Protein AF-A0AA37RLD5-F1 (afdb_monomer_lite)

Sequence (108 aa):
MTGPVLEVDTDALNADGRRLESVGASLVSSNCAAPGSDSTSFGAVRALNTHEVALIEVLDYSGRVREYGGVVVRSAAVAFALADQAGAASIHRVDDTNSPPLAPSSGR

Structure (mmCIF, N/CA/C/O backbone):
data_AF-A0AA37RLD5-F1
#
_entry.id   AF-A0AA37RLD5-F1
#
loop_
_atom_site.group_PDB
_atom_site.id
_atom_site.type_symbol
_atom_site.label_atom_id
_atom_site.label_alt_id
_atom_site.label_comp_id
_atom_site.label_asym_id
_atom_site.label_entity_id
_atom_site.label_seq_id
_atom_site.pdbx_PDB_ins_code
_atom_site.Cartn_x
_atom_site.Cartn_y
_atom_site.Cartn_z
_atom_site.occupancy
_atom_site.B_iso_or_equiv
_atom_site.auth_seq_id
_atom_site.auth_comp_id
_atom_site.auth_asym_id
_atom_site.auth_atom_id
_atom_site.pdbx_PDB_model_num
ATOM 1 N N . MET A 1 1 ? -30.182 18.376 13.725 1.00 42.88 1 MET A N 1
ATOM 2 C CA . MET A 1 1 ? -29.561 17.632 12.611 1.00 42.88 1 MET A CA 1
ATOM 3 C C . MET A 1 1 ? -28.774 16.490 13.219 1.00 42.88 1 MET A C 1
ATOM 5 O O . MET A 1 1 ? -27.749 16.741 13.834 1.00 42.88 1 MET A O 1
ATOM 9 N N . THR A 1 2 ? -29.292 15.269 13.152 1.00 56.03 2 THR A N 1
ATOM 10 C CA . THR A 1 2 ? -28.514 14.068 13.469 1.00 56.03 2 THR A CA 1
ATOM 11 C C . THR A 1 2 ? -27.546 13.855 12.310 1.00 56.03 2 THR A C 1
ATOM 13 O O . THR A 1 2 ? -27.987 13.688 11.174 1.00 56.03 2 THR A O 1
ATOM 16 N N . GLY A 1 3 ? -26.244 13.990 12.568 1.00 65.19 3 GLY A N 1
ATOM 17 C CA . GLY A 1 3 ? -25.212 13.695 11.574 1.00 65.19 3 GLY A CA 1
ATOM 18 C C . GLY A 1 3 ? -25.254 12.225 11.135 1.00 65.19 3 GLY A C 1
ATOM 19 O O . GLY A 1 3 ? -25.996 11.435 11.726 1.00 65.19 3 GLY A O 1
ATOM 20 N N . PRO A 1 4 ? -24.485 11.846 10.101 1.00 67.12 4 PRO A N 1
ATOM 21 C CA . PRO A 1 4 ? -24.374 10.447 9.707 1.00 67.12 4 PRO A CA 1
ATOM 22 C C . PRO A 1 4 ? -23.905 9.602 10.898 1.00 67.12 4 PRO A C 1
ATOM 24 O O . PRO A 1 4 ? -22.954 9.971 11.591 1.00 67.12 4 PRO A O 1
ATOM 27 N N . VAL A 1 5 ? -24.600 8.489 11.144 1.00 78.00 5 VAL A N 1
ATOM 28 C CA . VAL A 1 5 ? -24.189 7.491 12.136 1.00 78.00 5 VAL A CA 1
ATOM 29 C C . VAL A 1 5 ? -22.963 6.777 11.582 1.00 78.00 5 VAL A C 1
ATOM 31 O O . VAL A 1 5 ? -22.975 6.307 10.446 1.00 78.00 5 VAL A O 1
ATOM 34 N N . LEU A 1 6 ? -21.892 6.756 12.370 1.00 80.06 6 LEU A N 1
ATOM 35 C CA . LEU A 1 6 ? -20.639 6.120 12.002 1.00 80.06 6 LEU A CA 1
ATOM 36 C C . LEU A 1 6 ? -20.635 4.684 12.536 1.00 80.06 6 LEU A C 1
ATOM 38 O O . LEU A 1 6 ? -20.557 4.480 13.744 1.00 80.06 6 LEU A O 1
ATOM 42 N N . GLU A 1 7 ? -20.712 3.711 11.633 1.00 85.31 7 GLU A N 1
ATOM 43 C CA . GLU A 1 7 ? -20.536 2.288 11.935 1.00 85.31 7 GLU A CA 1
ATOM 44 C C . GLU A 1 7 ? -19.125 1.862 11.525 1.00 85.31 7 GLU A C 1
ATOM 46 O O . GLU A 1 7 ? -18.682 2.155 10.411 1.00 85.31 7 GLU A O 1
ATOM 51 N N . VAL A 1 8 ? -18.399 1.208 12.435 1.00 88.31 8 VAL A N 1
ATOM 52 C CA . VAL A 1 8 ? -16.990 0.854 12.230 1.00 88.31 8 VAL A CA 1
ATOM 53 C C . VAL A 1 8 ? -16.740 -0.594 12.622 1.00 88.31 8 VAL A C 1
ATOM 55 O O . VAL A 1 8 ? -16.918 -0.965 13.778 1.00 88.31 8 VAL A O 1
ATOM 58 N N . ASP A 1 9 ? -16.247 -1.382 11.669 1.00 93.31 9 ASP A N 1
ATOM 59 C CA . ASP A 1 9 ? -15.664 -2.700 11.919 1.00 93.31 9 ASP A CA 1
ATOM 60 C C . ASP A 1 9 ? -14.142 -2.549 12.088 1.00 93.31 9 ASP A C 1
ATOM 62 O O . ASP A 1 9 ? -13.391 -2.327 11.131 1.00 93.31 9 ASP A O 1
ATOM 66 N N . THR A 1 10 ? -13.685 -2.603 13.339 1.00 93.81 10 THR A N 1
ATOM 67 C CA . THR A 1 10 ? -12.274 -2.411 13.700 1.00 93.81 10 THR A CA 1
ATOM 68 C C . THR A 1 10 ? -11.397 -3.595 13.294 1.00 93.81 10 THR A C 1
ATOM 70 O O . THR A 1 10 ? -10.211 -3.401 13.005 1.00 93.81 10 THR A O 1
ATOM 73 N N . ASP A 1 11 ? -11.960 -4.800 13.203 1.00 93.38 11 ASP A N 1
ATOM 74 C CA . ASP A 1 11 ? -11.248 -5.996 12.757 1.00 93.38 11 ASP A CA 1
ATOM 75 C C . ASP A 1 11 ? -11.024 -5.954 11.245 1.00 93.38 11 ASP A C 1
ATOM 77 O O . ASP A 1 11 ? -9.905 -6.200 10.779 1.00 93.38 11 ASP A O 1
ATOM 81 N N . ALA A 1 12 ? -12.046 -5.554 10.482 1.00 93.62 12 ALA A N 1
ATOM 82 C CA . ALA A 1 12 ? -11.926 -5.329 9.046 1.00 93.62 12 ALA A CA 1
ATOM 83 C C . ALA A 1 12 ? -10.905 -4.226 8.730 1.00 93.62 12 ALA A C 1
ATOM 85 O O . ALA A 1 12 ? -10.021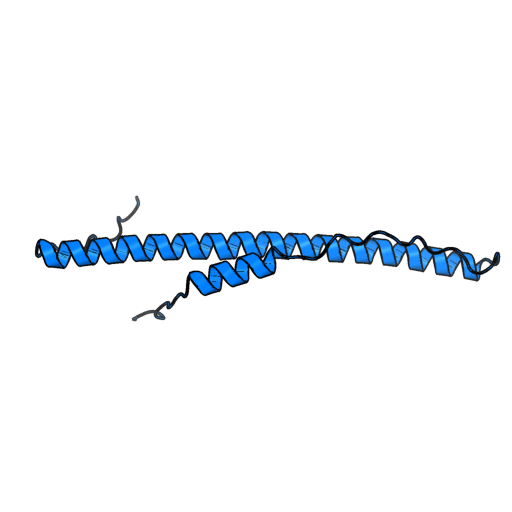 -4.437 7.897 1.00 93.62 12 ALA A O 1
ATOM 86 N N . LEU A 1 13 ? -10.941 -3.095 9.448 1.00 93.75 13 LEU A N 1
ATOM 87 C CA . LEU A 1 13 ? -9.941 -2.030 9.295 1.00 93.75 13 LEU A CA 1
ATOM 88 C C . LEU A 1 13 ? -8.522 -2.534 9.585 1.00 93.75 13 LEU A C 1
ATOM 90 O O . LEU A 1 13 ? -7.596 -2.274 8.817 1.00 93.75 13 LEU A O 1
ATOM 94 N N . ASN A 1 14 ? -8.326 -3.290 10.667 1.00 93.94 14 ASN A N 1
ATOM 95 C CA . ASN A 1 14 ? -7.018 -3.864 10.978 1.00 93.94 14 ASN A CA 1
ATOM 96 C C . ASN A 1 14 ? -6.535 -4.838 9.894 1.00 93.94 14 ASN A C 1
ATOM 98 O O . ASN A 1 14 ? -5.348 -4.832 9.550 1.00 93.94 14 ASN A O 1
ATOM 102 N N . ALA A 1 15 ? -7.429 -5.670 9.357 1.00 94.38 15 ALA A N 1
ATOM 103 C CA . ALA A 1 15 ? -7.110 -6.597 8.279 1.00 94.38 15 ALA A CA 1
ATOM 104 C C . ALA A 1 15 ? -6.716 -5.856 6.993 1.00 94.38 15 ALA A C 1
ATOM 106 O O . ALA A 1 15 ? -5.703 -6.196 6.379 1.00 94.38 15 ALA A O 1
ATOM 107 N N . ASP A 1 16 ? -7.460 -4.817 6.619 1.00 94.12 16 ASP A N 1
ATOM 108 C CA . ASP A 1 16 ? -7.163 -4.005 5.441 1.00 94.12 16 ASP A CA 1
ATOM 109 C C . ASP A 1 16 ? -5.858 -3.225 5.599 1.00 94.12 16 ASP A C 1
ATOM 111 O O . ASP A 1 16 ? -5.042 -3.194 4.678 1.00 94.12 16 ASP A O 1
ATOM 115 N N . GLY A 1 17 ? -5.582 -2.694 6.790 1.00 93.56 17 GLY A N 1
ATOM 116 C CA . GLY A 1 17 ? -4.303 -2.056 7.075 1.00 93.56 17 GLY A CA 1
ATOM 117 C C . GLY A 1 17 ? -3.113 -3.015 6.938 1.00 93.56 17 GLY A C 1
ATOM 118 O O . GLY A 1 17 ? -2.120 -2.669 6.304 1.00 93.56 17 GLY A O 1
ATOM 119 N N . ARG A 1 18 ? -3.232 -4.262 7.419 1.00 93.25 18 ARG A N 1
ATOM 120 C CA . ARG A 1 18 ? -2.193 -5.294 7.217 1.00 93.25 18 ARG A CA 1
ATOM 121 C C . ARG A 1 18 ? -2.007 -5.668 5.746 1.00 93.25 18 ARG A C 1
ATOM 123 O O . ARG A 1 18 ? -0.883 -5.924 5.325 1.00 93.25 18 ARG A O 1
ATOM 130 N N . ARG A 1 19 ? -3.087 -5.704 4.959 1.00 92.56 19 ARG A N 1
ATOM 131 C CA . ARG A 1 19 ? -3.014 -5.957 3.507 1.00 92.56 19 ARG A CA 1
ATOM 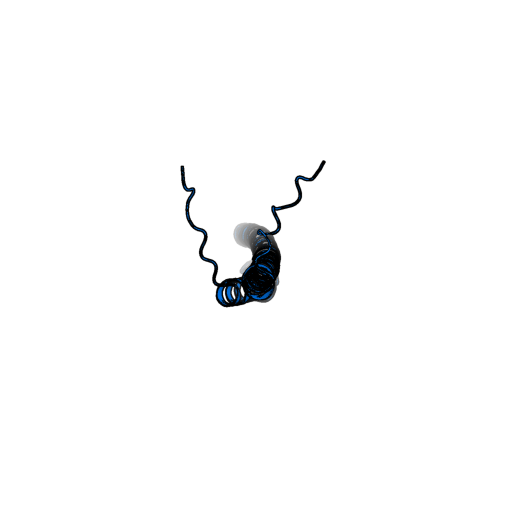132 C C . ARG A 1 19 ? -2.287 -4.836 2.768 1.00 92.56 19 ARG A C 1
ATOM 134 O O . ARG A 1 19 ? -1.571 -5.106 1.809 1.00 92.56 19 ARG A O 1
ATOM 141 N N . LEU A 1 20 ? -2.470 -3.590 3.204 1.00 91.38 20 LEU A N 1
ATOM 142 C CA . LEU A 1 20 ? -1.755 -2.438 2.654 1.00 91.38 20 LEU A CA 1
ATOM 143 C C . LEU A 1 20 ? -0.262 -2.463 3.010 1.00 91.38 20 LEU A C 1
ATOM 145 O O . LEU A 1 20 ? 0.556 -2.114 2.165 1.00 91.38 20 LEU A O 1
ATOM 149 N N . GLU A 1 21 ? 0.087 -2.912 4.218 1.00 87.31 21 GLU A N 1
ATOM 150 C CA . GLU A 1 21 ? 1.478 -3.100 4.660 1.00 87.31 21 GLU A CA 1
ATOM 151 C C . GLU A 1 21 ? 2.175 -4.267 3.946 1.00 87.31 21 GLU A C 1
ATOM 153 O O . GLU A 1 21 ? 3.382 -4.216 3.716 1.00 87.31 21 GLU A O 1
ATOM 158 N N . SER A 1 22 ? 1.438 -5.316 3.565 1.00 81.06 22 SER A N 1
ATOM 159 C CA . SER A 1 22 ? 1.989 -6.462 2.838 1.00 81.06 22 SER A CA 1
ATOM 160 C C . SER A 1 22 ? 2.239 -6.124 1.363 1.00 81.06 22 SER A C 1
ATOM 162 O O . SER A 1 22 ? 1.542 -6.606 0.468 1.00 81.06 22 SER A O 1
ATOM 164 N N . VAL A 1 23 ? 3.224 -5.272 1.091 1.00 74.19 23 VAL A N 1
ATOM 165 C CA . VAL A 1 23 ? 3.698 -5.000 -0.271 1.00 74.19 23 VAL A CA 1
ATOM 166 C C . VAL A 1 23 ? 4.825 -5.974 -0.625 1.00 74.19 23 VAL A C 1
ATOM 168 O O . VAL A 1 23 ? 5.613 -6.381 0.228 1.00 74.19 23 VAL A O 1
ATOM 171 N N . GLY A 1 24 ? 4.867 -6.389 -1.894 1.00 69.88 24 GLY A N 1
ATOM 172 C CA . GLY A 1 24 ? 5.926 -7.243 -2.434 1.00 69.88 24 GLY A CA 1
ATOM 173 C C . GLY A 1 24 ? 7.314 -6.597 -2.364 1.00 69.88 24 GLY A C 1
ATOM 174 O O . GLY A 1 24 ? 7.447 -5.400 -2.120 1.00 69.88 24 GLY A O 1
ATOM 175 N N . ALA A 1 25 ? 8.351 -7.407 -2.580 1.00 77.19 25 ALA A N 1
ATOM 176 C CA . ALA A 1 25 ? 9.739 -6.959 -2.513 1.00 77.19 25 ALA A CA 1
ATOM 177 C C . ALA A 1 25 ? 10.045 -5.834 -3.517 1.00 77.19 25 ALA A C 1
ATOM 179 O O . ALA A 1 25 ? 9.490 -5.811 -4.620 1.00 77.19 25 ALA A O 1
ATOM 180 N N . SER A 1 26 ? 10.974 -4.947 -3.145 1.00 78.19 26 SER A N 1
ATOM 181 C CA . SER A 1 26 ? 11.525 -3.946 -4.058 1.00 78.19 26 SER A CA 1
ATOM 182 C C . SER A 1 26 ? 12.081 -4.603 -5.315 1.00 78.19 26 SER A C 1
ATOM 184 O O . SER A 1 26 ? 12.717 -5.662 -5.271 1.00 78.19 26 SER A O 1
ATOM 186 N N . LEU A 1 27 ? 11.828 -3.955 -6.446 1.00 85.94 27 LEU A N 1
ATOM 187 C CA . LEU A 1 27 ? 12.334 -4.394 -7.735 1.00 85.94 27 LEU A CA 1
ATOM 188 C C . LEU A 1 27 ? 13.822 -4.060 -7.847 1.00 85.94 27 LEU A C 1
ATOM 190 O O . LEU A 1 27 ? 14.284 -3.025 -7.375 1.00 85.94 27 LEU A O 1
ATOM 194 N N . VAL A 1 28 ? 14.569 -4.944 -8.501 1.00 86.94 28 VAL A N 1
ATOM 195 C CA . VAL A 1 28 ? 15.995 -4.755 -8.778 1.00 86.94 28 VAL A CA 1
ATOM 196 C C . VAL A 1 28 ? 16.152 -4.461 -10.265 1.00 86.94 28 VAL A C 1
ATOM 198 O O . VAL A 1 28 ? 15.494 -5.099 -11.086 1.00 86.94 28 VAL A O 1
ATOM 201 N N . SER A 1 29 ? 17.018 -3.507 -10.614 1.00 87.94 29 SER A N 1
ATOM 202 C CA . SER A 1 29 ? 17.312 -3.204 -12.019 1.00 87.94 29 SER A CA 1
ATOM 203 C C . SER A 1 29 ? 17.925 -4.418 -12.718 1.00 87.94 29 SER A C 1
ATOM 205 O O . SER A 1 29 ? 18.833 -5.066 -12.192 1.00 87.94 29 SER A O 1
ATOM 207 N N . SER A 1 30 ? 17.425 -4.710 -13.917 1.00 86.31 30 SER A N 1
ATOM 208 C CA . SER A 1 30 ? 17.920 -5.781 -14.780 1.00 86.31 30 SER A CA 1
ATOM 209 C C . SER A 1 30 ? 19.182 -5.387 -15.550 1.00 86.31 30 SER A C 1
ATOM 211 O O . SER A 1 30 ? 19.960 -6.267 -15.913 1.00 86.31 30 SER A O 1
ATOM 213 N N . ASN A 1 31 ? 19.402 -4.082 -15.767 1.00 84.69 31 ASN A N 1
ATOM 214 C CA . ASN A 1 31 ? 20.524 -3.514 -16.518 1.00 84.69 31 ASN A CA 1
ATOM 215 C C . ASN A 1 31 ? 20.721 -4.199 -17.883 1.00 84.69 31 ASN A C 1
ATOM 217 O O . ASN A 1 31 ? 21.670 -4.956 -18.105 1.00 84.69 31 ASN A O 1
ATOM 221 N N . CYS A 1 32 ? 19.795 -3.934 -18.807 1.00 89.19 32 CYS A N 1
ATOM 222 C CA . CYS A 1 32 ? 19.791 -4.541 -20.132 1.00 89.19 32 CYS A CA 1
ATOM 223 C C . CYS A 1 32 ? 21.107 -4.277 -20.884 1.00 89.19 32 CYS A C 1
ATOM 225 O O . CYS A 1 32 ? 21.648 -3.169 -20.850 1.00 89.19 32 CYS A O 1
ATOM 227 N N . ALA A 1 33 ? 21.594 -5.290 -21.605 1.00 90.69 33 ALA A N 1
ATOM 228 C CA . ALA A 1 33 ? 22.753 -5.185 -22.488 1.00 90.69 33 ALA A CA 1
ATOM 229 C C . ALA A 1 33 ? 22.323 -4.868 -23.929 1.00 90.69 33 ALA A C 1
ATOM 231 O O . ALA A 1 33 ? 21.264 -5.304 -24.383 1.00 90.69 33 ALA A O 1
ATOM 232 N N . ALA A 1 34 ? 23.154 -4.121 -24.662 1.00 90.44 34 ALA A N 1
ATOM 233 C CA . ALA A 1 34 ? 22.896 -3.812 -26.067 1.00 90.44 34 ALA A CA 1
ATOM 234 C C . ALA A 1 34 ? 22.943 -5.090 -26.927 1.00 90.44 34 ALA A C 1
ATOM 236 O O . ALA A 1 34 ? 23.906 -5.850 -26.818 1.00 90.44 34 ALA A O 1
ATOM 237 N N . PRO A 1 35 ? 21.947 -5.327 -27.803 1.00 89.56 35 PRO A N 1
ATOM 238 C CA . PRO A 1 35 ? 21.936 -6.499 -28.682 1.00 89.56 35 PRO A CA 1
ATOM 239 C C . PRO A 1 35 ? 22.970 -6.404 -29.817 1.00 89.56 35 PRO A C 1
ATOM 241 O O . PRO A 1 35 ? 23.258 -7.401 -30.474 1.00 89.56 35 PRO A O 1
ATOM 244 N N . GLY A 1 36 ? 23.529 -5.214 -30.050 1.00 92.12 36 GLY A N 1
ATOM 245 C CA . GLY A 1 36 ? 24.529 -4.935 -31.073 1.00 92.12 36 GLY A CA 1
ATOM 246 C C . GLY A 1 36 ? 25.407 -3.742 -30.700 1.00 92.12 36 GLY A C 1
ATOM 247 O O . GLY A 1 36 ? 25.149 -3.040 -29.721 1.00 92.12 36 GLY A O 1
ATOM 248 N N . SER A 1 37 ? 26.462 -3.521 -31.485 1.00 94.69 37 SER A N 1
ATOM 249 C CA . SER A 1 37 ? 27.444 -2.448 -31.278 1.00 94.69 37 SER A CA 1
ATOM 250 C C . SER A 1 37 ? 27.158 -1.179 -32.090 1.00 94.69 37 SER A C 1
ATOM 252 O O . SER A 1 37 ? 28.015 -0.302 -32.184 1.00 94.69 37 SER A O 1
ATOM 254 N N . ASP A 1 38 ? 26.002 -1.088 -32.745 1.00 96.44 38 ASP A N 1
ATOM 255 C CA . ASP A 1 38 ? 25.592 0.103 -33.480 1.00 96.44 38 ASP A CA 1
ATOM 256 C C . ASP A 1 38 ? 25.008 1.167 -32.536 1.00 96.44 38 ASP A C 1
ATOM 258 O O . ASP A 1 38 ? 24.527 0.884 -31.434 1.00 96.44 38 ASP A O 1
ATOM 262 N N . SER A 1 39 ? 25.043 2.425 -32.974 1.00 94.69 39 SER A N 1
ATOM 263 C CA . SER A 1 39 ? 24.574 3.558 -32.172 1.00 94.69 39 SER A CA 1
ATOM 264 C C . SER A 1 39 ? 23.089 3.469 -31.811 1.00 94.69 39 SER A C 1
ATOM 266 O O . SER A 1 39 ? 22.702 3.957 -30.748 1.00 94.69 39 SER A O 1
ATOM 268 N N . THR A 1 40 ? 22.265 2.825 -32.643 1.00 95.56 40 THR A N 1
ATOM 269 C CA . THR A 1 40 ? 20.832 2.640 -32.373 1.00 95.56 40 THR A CA 1
ATOM 270 C C . THR A 1 40 ? 20.631 1.667 -31.220 1.00 95.56 40 THR A C 1
ATOM 272 O O . THR A 1 40 ? 19.909 1.992 -30.278 1.00 95.56 40 THR A O 1
ATOM 275 N N . SER A 1 41 ? 21.320 0.521 -31.238 1.00 94.19 41 SER A N 1
ATOM 276 C CA . SER A 1 41 ? 21.287 -0.460 -30.144 1.00 94.19 41 SER A CA 1
ATOM 277 C C . SER A 1 41 ? 21.720 0.145 -28.806 1.00 94.19 41 SER A C 1
ATOM 279 O O . SER A 1 41 ? 21.044 -0.047 -27.792 1.00 94.19 41 SER A O 1
ATOM 281 N N . PHE A 1 42 ? 22.797 0.937 -28.792 1.00 94.62 42 PHE A N 1
ATOM 282 C CA . PHE A 1 42 ? 23.232 1.634 -27.576 1.00 94.62 42 PHE A CA 1
ATOM 283 C C . PHE A 1 42 ? 22.232 2.698 -27.109 1.00 94.62 42 PHE A C 1
ATOM 285 O O . PHE A 1 42 ? 21.975 2.816 -25.908 1.00 94.62 42 PHE A O 1
ATOM 292 N N . GLY A 1 43 ? 21.654 3.466 -28.037 1.00 92.75 43 GLY A N 1
ATOM 293 C CA . GLY A 1 43 ? 20.633 4.467 -27.727 1.00 92.75 43 GLY A CA 1
ATOM 294 C C . GLY A 1 43 ? 19.372 3.847 -27.122 1.00 92.75 43 GLY A C 1
ATOM 295 O O . GLY A 1 43 ? 18.880 4.330 -26.102 1.00 92.75 43 GLY A O 1
ATOM 296 N N . ALA A 1 44 ? 18.897 2.741 -27.701 1.00 93.31 44 ALA A N 1
ATOM 297 C CA . ALA A 1 44 ? 17.721 2.016 -27.228 1.00 93.31 44 ALA A CA 1
ATOM 298 C C . ALA A 1 44 ? 17.922 1.464 -25.811 1.00 93.31 44 ALA A C 1
ATOM 300 O O . ALA A 1 44 ? 17.075 1.673 -24.945 1.00 93.31 44 ALA A O 1
ATOM 301 N N . VAL A 1 45 ? 19.065 0.827 -25.538 1.00 95.56 45 VAL A N 1
ATOM 302 C CA . VAL A 1 45 ? 19.360 0.300 -24.198 1.00 95.56 45 VAL A CA 1
ATOM 303 C C . VAL A 1 45 ? 19.550 1.402 -23.164 1.00 95.56 45 VAL A C 1
ATOM 305 O O . VAL A 1 45 ? 19.060 1.271 -22.045 1.00 95.56 45 VAL A O 1
ATOM 308 N N . ARG A 1 46 ? 20.178 2.528 -23.526 1.00 93.50 46 ARG A N 1
ATOM 309 C CA . ARG A 1 46 ? 20.257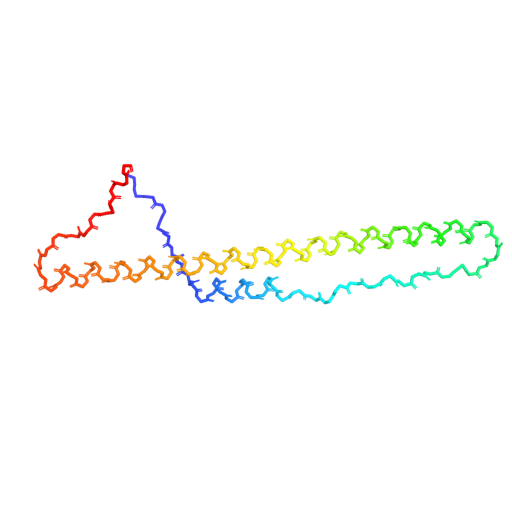 3.686 -22.626 1.00 93.50 46 ARG A CA 1
ATOM 310 C C . ARG A 1 46 ? 18.862 4.165 -22.217 1.00 93.50 46 ARG A C 1
ATOM 312 O O . ARG A 1 46 ? 18.639 4.429 -21.035 1.00 93.50 46 ARG A O 1
ATOM 319 N N . ALA A 1 47 ? 17.947 4.290 -23.179 1.00 94.50 47 ALA A N 1
ATOM 320 C CA . ALA A 1 47 ? 16.574 4.702 -22.908 1.00 94.50 47 ALA A CA 1
ATOM 321 C C . ALA A 1 47 ? 15.848 3.673 -22.028 1.00 94.50 47 ALA A C 1
ATOM 323 O O . ALA A 1 47 ? 15.274 4.052 -21.012 1.00 94.50 47 ALA A O 1
ATOM 324 N N . LEU A 1 48 ? 15.939 2.380 -22.360 1.00 94.88 48 LEU A N 1
ATOM 325 C CA . LEU A 1 48 ? 15.324 1.300 -21.581 1.00 94.88 48 LEU A CA 1
ATOM 326 C C . LEU A 1 48 ? 15.807 1.280 -20.130 1.00 94.88 48 LEU A C 1
ATOM 328 O O . LEU A 1 48 ? 14.978 1.299 -19.227 1.00 94.88 48 LEU A O 1
ATOM 332 N N . ASN A 1 49 ? 17.120 1.325 -19.898 1.00 94.69 49 ASN A N 1
ATOM 333 C CA . ASN A 1 49 ? 17.675 1.310 -18.542 1.00 94.69 49 ASN A CA 1
ATOM 334 C C . ASN A 1 49 ? 17.281 2.573 -17.758 1.00 94.69 49 ASN A C 1
ATOM 336 O O . ASN A 1 49 ? 16.992 2.500 -16.569 1.00 94.69 49 ASN A O 1
ATOM 340 N N . THR A 1 50 ? 17.201 3.733 -18.420 1.00 94.75 50 THR A N 1
ATOM 341 C CA . THR A 1 50 ? 16.749 4.981 -17.776 1.00 94.75 50 THR A CA 1
ATOM 342 C C . THR A 1 50 ? 15.271 4.903 -17.381 1.00 94.75 50 THR A C 1
ATOM 344 O O . THR A 1 50 ? 14.901 5.293 -16.275 1.00 94.75 50 THR A O 1
ATOM 347 N N . HIS A 1 51 ? 14.419 4.379 -18.265 1.00 95.12 51 HIS A N 1
ATOM 348 C CA . HIS A 1 51 ? 12.997 4.197 -17.981 1.00 95.12 51 HIS A CA 1
ATOM 349 C C . HIS A 1 51 ? 12.740 3.114 -16.929 1.00 95.12 51 HIS A C 1
ATOM 351 O O . HIS A 1 51 ? 11.838 3.282 -16.114 1.00 95.12 51 HIS A O 1
ATOM 357 N N . GLU A 1 52 ? 13.535 2.042 -16.909 1.00 95.06 52 GLU A N 1
ATOM 358 C CA . GLU A 1 52 ? 13.477 1.013 -15.868 1.00 95.06 52 GLU A CA 1
ATOM 359 C C . GLU A 1 52 ? 13.749 1.619 -14.488 1.00 95.06 52 GLU A C 1
ATOM 361 O O . GLU A 1 52 ? 12.944 1.432 -13.580 1.00 95.06 52 GLU A O 1
ATOM 366 N N . VAL A 1 53 ? 14.833 2.390 -14.339 1.00 93.81 53 VAL A N 1
ATOM 367 C CA . VAL A 1 53 ? 15.171 3.050 -13.067 1.00 93.81 53 VAL A CA 1
ATOM 368 C C . VAL A 1 53 ? 14.034 3.960 -12.606 1.00 93.81 53 VAL A C 1
ATOM 370 O O . VAL A 1 53 ? 13.582 3.844 -11.469 1.00 93.81 53 VAL A O 1
A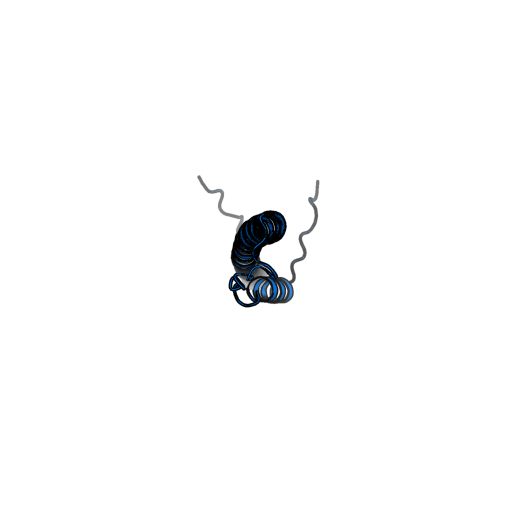TOM 373 N N . ALA A 1 54 ? 13.506 4.800 -13.499 1.00 94.00 54 ALA A N 1
ATOM 374 C CA . ALA A 1 54 ? 12.386 5.680 -13.170 1.00 94.00 54 ALA A CA 1
ATOM 375 C C . ALA A 1 54 ? 11.124 4.896 -12.758 1.00 94.00 54 ALA A C 1
ATOM 377 O O . ALA A 1 54 ? 10.414 5.293 -11.834 1.00 94.00 54 ALA A O 1
ATOM 378 N N . LEU A 1 55 ? 10.837 3.769 -13.418 1.00 93.88 55 LEU A N 1
ATOM 379 C CA . LEU A 1 55 ? 9.710 2.909 -13.060 1.00 93.88 55 LEU A CA 1
ATOM 380 C C . LEU A 1 55 ? 9.901 2.273 -11.677 1.00 93.88 55 LEU A C 1
ATOM 382 O O . LEU A 1 55 ? 8.960 2.265 -10.884 1.00 93.88 55 LEU A O 1
ATOM 386 N N . ILE A 1 56 ? 11.101 1.769 -11.377 1.00 94.06 56 ILE A N 1
ATOM 387 C CA . ILE A 1 56 ? 11.435 1.197 -10.065 1.00 94.06 56 ILE A CA 1
ATOM 388 C C . ILE A 1 56 ? 11.235 2.249 -8.968 1.00 94.06 56 ILE A C 1
ATOM 390 O O . ILE A 1 56 ? 10.546 1.972 -7.990 1.00 94.06 56 ILE A O 1
ATOM 394 N N . GLU A 1 57 ? 11.733 3.474 -9.159 1.00 93.25 57 GLU A N 1
ATOM 395 C CA . GLU A 1 57 ? 11.572 4.567 -8.190 1.00 93.25 57 GLU A CA 1
ATOM 396 C C . GLU A 1 57 ? 10.098 4.891 -7.898 1.00 93.25 57 GLU A C 1
ATOM 398 O O . GLU A 1 57 ? 9.709 5.066 -6.737 1.00 93.25 57 GLU A O 1
ATOM 403 N N . VAL A 1 58 ? 9.257 4.944 -8.936 1.00 94.25 58 VAL A N 1
ATOM 404 C CA . VAL A 1 58 ? 7.813 5.188 -8.785 1.00 94.25 58 VAL A CA 1
ATOM 405 C C . VAL A 1 58 ? 7.137 4.039 -8.040 1.00 94.25 58 VAL A C 1
ATOM 407 O O . VAL A 1 58 ? 6.294 4.278 -7.170 1.00 94.25 58 VAL A O 1
ATOM 410 N N . LEU A 1 59 ? 7.499 2.793 -8.348 1.00 92.75 59 LEU A N 1
ATOM 411 C CA . LEU A 1 59 ? 6.927 1.621 -7.691 1.00 92.75 59 LEU A CA 1
ATOM 412 C C . LEU A 1 59 ? 7.344 1.542 -6.219 1.00 92.75 59 LEU A C 1
ATOM 414 O O . LEU A 1 59 ? 6.466 1.351 -5.374 1.00 92.75 59 LEU A O 1
ATOM 418 N N . ASP A 1 60 ? 8.611 1.802 -5.896 1.00 91.94 60 ASP A N 1
ATOM 419 C CA . ASP A 1 60 ? 9.112 1.882 -4.517 1.00 91.94 60 ASP A CA 1
ATOM 420 C C . ASP A 1 60 ? 8.432 3.009 -3.729 1.00 91.94 60 ASP A C 1
ATOM 422 O O . ASP A 1 60 ? 8.056 2.846 -2.564 1.00 91.94 60 ASP A O 1
ATOM 426 N N . TYR A 1 61 ? 8.224 4.174 -4.350 1.00 92.44 61 TYR A N 1
ATOM 427 C CA . TYR A 1 61 ? 7.439 5.239 -3.730 1.00 92.44 61 TYR A CA 1
ATOM 428 C C . TYR A 1 61 ? 5.992 4.798 -3.471 1.00 92.44 61 TYR A C 1
ATOM 430 O O . TYR A 1 61 ? 5.483 4.979 -2.365 1.00 92.44 61 TYR A O 1
ATOM 438 N N . SER A 1 62 ? 5.345 4.152 -4.446 1.00 90.94 62 SER A N 1
ATOM 439 C CA . SER A 1 62 ? 3.981 3.640 -4.282 1.00 90.94 62 SER A CA 1
ATOM 440 C C . SER A 1 62 ? 3.874 2.577 -3.180 1.00 90.94 62 SER A C 1
ATOM 442 O O . SER A 1 62 ? 2.849 2.507 -2.501 1.00 90.94 62 SER A O 1
ATOM 444 N N . GLY A 1 63 ? 4.924 1.772 -2.983 1.00 92.25 63 GLY A N 1
ATOM 445 C CA . GLY A 1 63 ? 5.024 0.803 -1.895 1.00 92.25 63 GLY A CA 1
ATOM 446 C C . GLY A 1 63 ? 5.038 1.496 -0.535 1.00 92.25 63 GLY A C 1
ATOM 447 O O . GLY A 1 63 ? 4.192 1.199 0.305 1.00 92.25 63 GLY A O 1
ATOM 448 N N . ARG A 1 64 ? 5.898 2.509 -0.365 1.00 91.31 64 ARG A N 1
ATOM 449 C CA . ARG A 1 64 ? 5.965 3.323 0.865 1.00 91.31 64 ARG A CA 1
ATOM 450 C C . ARG A 1 64 ? 4.649 4.029 1.189 1.00 91.31 64 ARG A C 1
ATOM 452 O O . ARG A 1 64 ? 4.256 4.099 2.349 1.00 91.31 64 ARG A O 1
ATOM 459 N N . VAL A 1 65 ? 3.946 4.541 0.176 1.00 93.19 65 VAL A N 1
ATOM 460 C CA . VAL A 1 65 ? 2.628 5.171 0.369 1.00 93.19 65 VAL A CA 1
ATOM 461 C C . VAL A 1 65 ? 1.602 4.162 0.891 1.00 93.19 65 VAL A C 1
ATOM 463 O O . VAL A 1 65 ? 0.820 4.501 1.778 1.00 93.19 65 VAL A O 1
ATOM 466 N N . ARG A 1 66 ? 1.604 2.924 0.380 1.00 92.06 66 ARG A N 1
ATOM 467 C CA . ARG A 1 66 ? 0.703 1.867 0.867 1.00 92.06 66 ARG A CA 1
ATOM 468 C C . ARG A 1 66 ? 1.051 1.423 2.279 1.00 92.06 66 ARG A C 1
ATOM 470 O O . ARG A 1 66 ? 0.145 1.332 3.097 1.00 92.06 66 ARG A O 1
ATOM 477 N N . GLU A 1 67 ? 2.332 1.226 2.574 1.00 92.50 67 GLU A N 1
ATOM 478 C CA . GLU A 1 67 ? 2.804 0.901 3.922 1.00 92.50 67 GLU A CA 1
ATOM 479 C C . GLU A 1 67 ? 2.350 1.964 4.930 1.00 92.50 67 GLU A C 1
ATOM 481 O O . GLU A 1 67 ? 1.696 1.649 5.924 1.00 92.50 67 GLU A O 1
ATOM 486 N N . TYR A 1 68 ? 2.591 3.242 4.621 1.00 93.75 68 TYR A N 1
ATOM 487 C CA . TYR A 1 68 ? 2.127 4.353 5.448 1.00 93.75 68 TYR A CA 1
ATOM 488 C C . TYR A 1 68 ? 0.598 4.377 5.589 1.00 93.75 68 TYR A C 1
ATOM 490 O O . TYR A 1 68 ? 0.075 4.538 6.692 1.00 93.75 68 TYR A O 1
ATOM 498 N N . GLY A 1 69 ? -0.131 4.174 4.488 1.00 93.81 69 GLY A N 1
ATOM 499 C CA . GLY A 1 69 ? -1.589 4.069 4.502 1.00 93.81 69 GLY A CA 1
ATOM 500 C C . GLY A 1 69 ? -2.088 2.945 5.413 1.00 93.81 69 GLY A C 1
ATOM 501 O O . GLY A 1 69 ? -3.032 3.149 6.173 1.00 93.81 69 GLY A O 1
ATOM 502 N N . GLY A 1 70 ? -1.423 1.789 5.404 1.00 94.50 70 GLY A N 1
ATOM 503 C CA . GLY A 1 70 ? -1.743 0.667 6.281 1.00 94.50 70 GLY A CA 1
ATOM 504 C C . GLY A 1 70 ? -1.568 1.001 7.762 1.00 94.50 70 GLY A C 1
ATOM 505 O O . GLY A 1 70 ? -2.475 0.741 8.559 1.00 94.50 70 GLY A O 1
ATOM 506 N N . VAL A 1 71 ? -0.477 1.689 8.117 1.00 94.06 71 VAL A N 1
ATOM 507 C CA . VAL A 1 71 ? -0.247 2.189 9.484 1.00 94.06 71 VAL A CA 1
ATOM 508 C C . VAL A 1 71 ? -1.356 3.151 9.920 1.00 94.06 71 VAL A C 1
ATOM 510 O O . VAL A 1 71 ? -1.875 3.035 11.035 1.00 94.06 71 VAL A O 1
ATOM 513 N N . VAL A 1 72 ? -1.757 4.087 9.053 1.00 95.50 72 VAL A N 1
ATOM 514 C CA . VAL A 1 72 ? -2.844 5.040 9.338 1.00 95.50 72 VAL A CA 1
ATOM 515 C C . VAL A 1 72 ? -4.169 4.315 9.580 1.00 95.50 72 VAL A C 1
ATOM 517 O O . VAL A 1 72 ? -4.843 4.590 10.574 1.00 95.50 72 VAL A O 1
ATOM 520 N N . VAL A 1 73 ? -4.524 3.352 8.726 1.00 95.31 73 VAL A N 1
ATOM 521 C CA . VAL A 1 73 ? -5.769 2.576 8.851 1.00 95.31 73 VAL A CA 1
ATOM 522 C C . VAL A 1 73 ? -5.792 1.770 10.155 1.00 95.31 73 VAL A C 1
ATOM 524 O O . VAL A 1 73 ? -6.786 1.794 10.882 1.00 95.31 73 VAL A O 1
ATOM 527 N N . ARG A 1 74 ? -4.683 1.119 10.519 1.00 94.56 74 ARG A N 1
ATOM 528 C CA . ARG A 1 74 ? -4.578 0.391 11.796 1.00 94.56 74 ARG A CA 1
ATOM 529 C C . ARG A 1 74 ? -4.644 1.317 13.006 1.00 94.56 74 ARG A C 1
ATOM 531 O O . ARG A 1 74 ? -5.270 0.978 14.007 1.00 94.56 74 ARG A O 1
ATOM 538 N N . SER A 1 75 ? -4.036 2.497 12.916 1.00 94.00 75 SER A N 1
ATOM 539 C CA . SER A 1 75 ? -4.120 3.506 13.979 1.00 94.00 75 SER A CA 1
ATOM 540 C C . SER A 1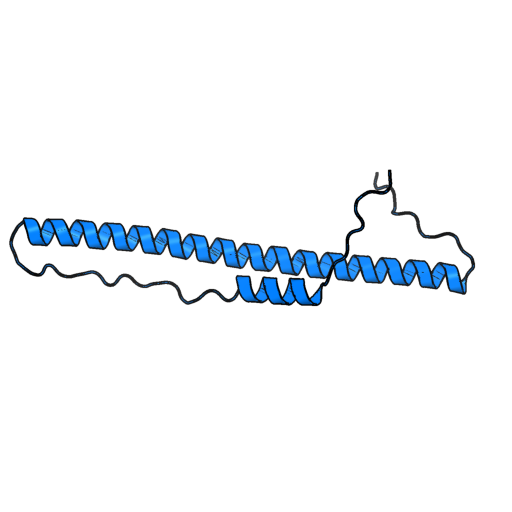 75 ? -5.565 3.965 14.190 1.00 94.00 75 SER A C 1
ATOM 542 O O . SER A 1 75 ? -6.008 4.100 15.330 1.00 94.00 75 SER A O 1
ATOM 544 N N . ALA A 1 76 ? -6.327 4.133 13.103 1.00 92.94 76 ALA A N 1
ATOM 545 C CA . ALA A 1 76 ? -7.751 4.442 13.176 1.00 92.94 76 ALA A CA 1
ATOM 546 C C . ALA A 1 76 ? -8.551 3.306 13.838 1.00 92.94 76 ALA A C 1
ATOM 548 O O . ALA A 1 76 ? -9.372 3.580 14.710 1.00 92.94 76 ALA A O 1
ATOM 549 N N . ALA A 1 77 ? -8.273 2.041 13.500 1.00 93.44 77 ALA A N 1
ATOM 550 C CA . ALA A 1 77 ? -8.918 0.891 14.140 1.00 93.44 77 ALA A CA 1
ATOM 551 C C . ALA A 1 77 ? -8.708 0.878 15.665 1.00 93.44 77 ALA A C 1
ATOM 553 O O . ALA A 1 77 ? -9.657 0.665 16.419 1.00 93.44 77 ALA A O 1
ATOM 554 N N . VAL A 1 78 ? -7.486 1.170 16.129 1.00 94.06 78 VAL A N 1
ATOM 555 C CA . VAL A 1 78 ? -7.177 1.297 17.565 1.00 94.06 78 VAL A CA 1
ATOM 556 C C . VAL A 1 78 ? -7.954 2.452 18.200 1.00 94.06 78 VAL A C 1
ATOM 558 O O . VAL A 1 78 ? -8.532 2.280 19.271 1.00 94.06 78 VAL A O 1
ATOM 561 N N . ALA A 1 79 ? -8.002 3.616 17.549 1.00 93.38 79 ALA A N 1
ATOM 562 C CA . ALA A 1 79 ? -8.728 4.774 18.066 1.00 93.38 79 ALA A CA 1
ATOM 563 C C . ALA A 1 79 ? -10.233 4.491 18.219 1.00 93.38 79 ALA A C 1
ATOM 565 O O . ALA A 1 79 ? -10.816 4.831 19.249 1.00 93.38 79 ALA A O 1
ATOM 566 N N . PHE A 1 80 ? -10.848 3.823 17.239 1.00 93.06 80 PHE A N 1
ATOM 567 C CA . PHE A 1 80 ? -12.256 3.433 17.318 1.00 93.06 80 PHE A CA 1
ATOM 568 C C . PHE A 1 80 ? -12.514 2.370 18.387 1.00 93.06 80 PHE A C 1
ATOM 570 O O . PHE A 1 80 ? -13.488 2.495 19.121 1.00 93.06 80 PHE A O 1
ATOM 577 N N . ALA A 1 81 ? -11.621 1.390 18.557 1.00 90.69 81 ALA A N 1
ATOM 578 C CA . ALA A 1 81 ? -11.743 0.405 19.633 1.00 90.69 81 ALA A CA 1
ATOM 579 C C . ALA A 1 81 ? -11.653 1.049 21.032 1.00 90.69 81 ALA A C 1
ATOM 581 O O . ALA A 1 81 ? -12.398 0.683 21.938 1.00 90.69 81 ALA A O 1
ATOM 582 N N . LEU A 1 82 ? -10.774 2.042 21.216 1.00 91.69 82 LEU A N 1
ATOM 583 C CA . LEU A 1 82 ? -10.685 2.799 22.471 1.00 91.69 82 LEU A CA 1
ATOM 584 C C . LEU A 1 82 ? -11.936 3.652 22.721 1.00 91.69 82 LEU A C 1
ATOM 586 O O . LEU A 1 82 ? -12.406 3.738 23.856 1.00 91.69 82 LEU A O 1
ATOM 590 N N . ALA A 1 83 ? -12.482 4.274 21.674 1.00 88.19 83 ALA A N 1
ATOM 591 C CA . ALA A 1 83 ? -13.724 5.034 21.768 1.00 88.19 83 ALA A CA 1
ATOM 592 C C . ALA A 1 83 ? -14.916 4.133 22.137 1.00 88.19 83 ALA A C 1
ATOM 594 O O . ALA A 1 83 ? -15.719 4.518 22.986 1.00 88.19 83 ALA A O 1
ATOM 595 N N . 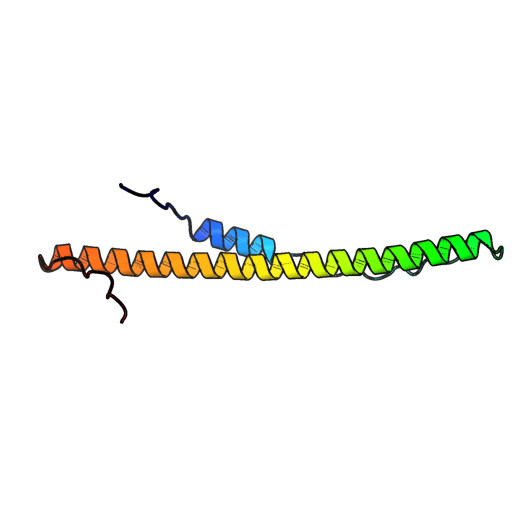ASP A 1 84 ? -14.991 2.929 21.563 1.00 88.62 84 ASP A N 1
ATOM 596 C CA . ASP A 1 84 ? -16.010 1.925 21.890 1.00 88.62 84 ASP A CA 1
ATOM 597 C C . ASP A 1 84 ? -15.921 1.485 23.361 1.00 88.62 84 ASP A C 1
ATOM 599 O O . ASP A 1 84 ? -16.909 1.543 24.092 1.00 88.62 84 ASP A O 1
ATOM 603 N N . GLN A 1 85 ? -14.714 1.185 23.855 1.00 87.00 85 GLN A N 1
ATOM 604 C CA . GLN A 1 85 ? -14.492 0.854 25.269 1.00 87.00 85 GLN A CA 1
ATOM 605 C C . GLN A 1 85 ? -14.909 1.989 26.216 1.00 87.00 85 GLN A C 1
ATOM 607 O O . GLN A 1 85 ? -15.542 1.741 27.247 1.00 87.00 85 GLN A O 1
ATOM 612 N N . ALA A 1 86 ? -14.578 3.239 25.880 1.00 84.94 86 ALA A N 1
ATOM 613 C CA . ALA A 1 86 ? -14.998 4.402 26.659 1.00 84.94 86 ALA A CA 1
ATOM 614 C C . ALA A 1 86 ? -16.528 4.575 26.645 1.00 84.94 86 ALA A C 1
ATOM 616 O O . ALA A 1 86 ? -17.126 4.882 27.681 1.00 84.94 86 ALA A O 1
ATOM 617 N N . GLY A 1 87 ? -17.160 4.327 25.494 1.00 82.62 87 GLY A N 1
ATOM 618 C CA . GLY A 1 87 ? -18.611 4.300 25.334 1.00 82.62 87 GLY A CA 1
ATOM 619 C C . GLY A 1 87 ? -19.266 3.240 26.219 1.00 82.62 87 GLY A C 1
ATOM 620 O O . GLY A 1 87 ? -20.115 3.576 27.046 1.00 82.62 87 GLY A O 1
ATOM 621 N N . ALA A 1 88 ? -18.816 1.988 26.138 1.00 83.25 88 ALA A N 1
ATOM 622 C CA . ALA A 1 88 ? -19.322 0.884 26.951 1.00 83.25 88 ALA A CA 1
ATOM 623 C C . ALA A 1 88 ? -19.179 1.152 28.461 1.00 83.25 88 ALA A C 1
ATOM 625 O O . ALA A 1 88 ? -20.130 0.969 29.221 1.00 83.25 88 ALA A O 1
ATOM 626 N N . ALA A 1 89 ? -18.026 1.669 28.903 1.00 79.00 89 ALA A N 1
ATOM 627 C CA . ALA A 1 89 ? -17.807 2.039 30.302 1.00 79.00 89 ALA A CA 1
ATOM 628 C C . ALA A 1 89 ? -18.750 3.160 30.775 1.00 79.00 89 ALA A C 1
ATOM 630 O O . ALA A 1 89 ? -19.160 3.187 31.939 1.00 79.00 89 ALA A O 1
ATOM 631 N N . SER A 1 90 ? -19.102 4.096 29.888 1.00 69.31 90 SER A N 1
ATOM 632 C CA . SER A 1 90 ? -20.058 5.157 30.205 1.00 69.31 90 SER A CA 1
ATOM 633 C C . SER A 1 90 ? -21.484 4.624 30.379 1.00 69.31 90 SER A C 1
ATOM 635 O O . SER A 1 90 ? -22.157 5.047 31.316 1.00 69.31 90 SER A O 1
ATOM 637 N N . ILE A 1 91 ? -21.906 3.660 29.552 1.00 74.25 91 ILE A N 1
ATOM 638 C CA . ILE A 1 91 ? -23.224 3.012 29.635 1.00 74.25 91 ILE A CA 1
ATOM 639 C C . ILE A 1 91 ? -23.328 2.190 30.923 1.00 74.25 91 ILE A C 1
ATOM 641 O O . ILE A 1 91 ? -24.252 2.402 31.702 1.00 74.25 91 ILE A O 1
ATOM 645 N N . HIS A 1 92 ? -22.326 1.352 31.216 1.00 66.50 92 HIS A N 1
ATOM 646 C CA . HIS A 1 92 ? -22.294 0.557 32.449 1.00 66.50 92 HIS A CA 1
ATOM 647 C C . HIS A 1 92 ? -22.413 1.412 33.718 1.00 66.50 92 HIS A C 1
ATOM 649 O O . HIS A 1 92 ? -23.124 1.045 34.649 1.00 66.50 92 HIS A O 1
ATOM 655 N N . ARG A 1 93 ? -21.771 2.588 33.758 1.00 58.00 93 ARG A N 1
ATOM 656 C CA . ARG A 1 93 ? -21.920 3.516 34.891 1.00 58.00 93 ARG A CA 1
ATOM 657 C C . ARG A 1 93 ? -23.355 4.038 35.021 1.00 58.00 93 ARG A C 1
ATOM 659 O O . ARG A 1 93 ? -23.843 4.167 36.139 1.00 58.00 93 ARG A O 1
ATOM 666 N N . VAL A 1 94 ? -24.010 4.385 33.913 1.00 60.53 94 VAL A N 1
ATOM 667 C CA . VAL A 1 94 ? -25.401 4.869 33.941 1.00 60.53 94 VAL A CA 1
ATOM 668 C C . VAL A 1 94 ? -26.317 3.784 34.512 1.00 60.53 94 VAL A C 1
ATOM 670 O O . VAL A 1 94 ? -27.119 4.091 35.394 1.00 60.53 94 VAL A O 1
ATOM 673 N N . ASP A 1 95 ? -26.137 2.536 34.078 1.00 63.78 95 ASP A N 1
ATOM 674 C CA . ASP A 1 95 ? -26.947 1.395 34.519 1.00 63.78 95 ASP A CA 1
ATOM 675 C C . ASP A 1 95 ? -26.729 1.054 36.005 1.00 63.78 95 ASP A C 1
ATOM 677 O O . ASP A 1 95 ? -27.697 0.818 36.730 1.00 63.78 95 ASP A O 1
ATOM 681 N N . ASP A 1 96 ? -25.482 1.090 36.491 1.00 61.94 96 ASP A N 1
ATOM 682 C CA . ASP A 1 96 ? -25.153 0.715 37.874 1.00 61.94 96 ASP A CA 1
ATOM 683 C C . ASP A 1 96 ? -25.438 1.827 38.901 1.00 61.94 96 ASP A C 1
ATOM 685 O O . ASP A 1 96 ? -25.695 1.539 40.073 1.00 61.94 96 ASP A O 1
ATOM 689 N N . THR A 1 97 ? -25.371 3.107 38.508 1.00 63.34 97 THR A N 1
ATOM 690 C CA . THR A 1 97 ? -25.441 4.230 39.465 1.00 63.34 97 THR A CA 1
ATOM 691 C C . THR A 1 97 ? -26.518 5.275 39.168 1.00 63.34 97 THR A C 1
ATOM 693 O O . THR A 1 97 ? -26.547 6.300 39.859 1.00 63.34 97 THR A O 1
ATOM 696 N N . ASN A 1 98 ? -27.389 5.077 38.163 1.00 58.62 98 ASN A N 1
ATOM 697 C CA . ASN A 1 98 ? -28.377 6.070 37.685 1.00 58.62 98 ASN A CA 1
ATOM 698 C C . ASN A 1 98 ? -27.765 7.469 37.445 1.00 58.62 98 ASN A C 1
ATOM 700 O O . ASN A 1 98 ? -28.438 8.500 37.509 1.00 58.62 98 ASN A O 1
ATOM 704 N N . SER A 1 99 ? -26.450 7.525 37.237 1.00 56.28 99 SER A N 1
ATOM 705 C CA . SER A 1 99 ? -25.704 8.772 37.123 1.00 56.28 99 SER A CA 1
ATOM 706 C C . SER A 1 99 ? -25.702 9.225 35.666 1.00 56.28 99 SER A C 1
ATOM 708 O O . SER A 1 99 ? -25.625 8.377 34.781 1.00 56.28 99 SER A O 1
ATOM 710 N N . PRO A 1 100 ? -25.788 10.535 35.382 1.00 54.97 100 PRO A N 1
ATOM 711 C CA . PRO A 1 100 ? -25.842 11.019 34.008 1.00 54.97 100 PRO A CA 1
ATOM 712 C C . PRO A 1 100 ? -24.569 10.641 33.222 1.00 54.97 100 PRO A C 1
ATOM 714 O O . PRO A 1 100 ? -23.496 10.527 33.828 1.00 54.97 100 PRO A O 1
ATOM 717 N N . PRO A 1 101 ? -24.658 10.470 31.886 1.00 56.59 101 PRO A N 1
ATOM 718 C CA . PRO A 1 101 ? -23.512 10.121 31.050 1.00 56.59 101 PRO A CA 1
ATOM 719 C C . PRO A 1 101 ? -22.362 11.114 31.238 1.00 56.59 101 PRO A C 1
ATOM 721 O O . PRO A 1 101 ? -22.593 12.321 31.357 1.00 56.59 101 PRO A O 1
ATOM 724 N N . LEU A 1 102 ? -21.117 10.628 31.222 1.00 58.44 102 LEU A N 1
ATOM 725 C CA . LEU A 1 102 ? -19.955 11.513 31.173 1.00 58.44 102 LEU A CA 1
ATOM 726 C C . LEU A 1 102 ? -19.994 12.281 29.850 1.00 58.44 102 LEU A C 1
ATOM 728 O O . LEU A 1 102 ? -19.750 11.714 28.787 1.00 58.44 102 LEU A O 1
ATOM 732 N N . ALA A 1 103 ? -20.318 13.572 29.912 1.00 48.59 103 ALA A N 1
ATOM 733 C CA . ALA A 1 103 ? -20.173 14.447 28.762 1.00 48.59 103 ALA A CA 1
ATOM 734 C C . ALA A 1 103 ? -18.701 14.427 28.308 1.00 48.59 103 ALA A C 1
ATOM 736 O O . ALA A 1 103 ? -17.809 14.419 29.167 1.00 48.59 103 ALA A O 1
ATOM 737 N N . PRO A 1 104 ? -18.421 14.434 26.991 1.00 47.22 104 PRO A N 1
ATOM 738 C CA . PRO A 1 104 ? -17.057 14.598 26.515 1.00 47.22 104 PRO A CA 1
ATOM 739 C C . PRO A 1 104 ? -16.506 15.884 27.130 1.00 47.22 104 PRO A C 1
ATOM 741 O O . PRO A 1 104 ? -17.137 16.940 27.039 1.00 47.22 104 PRO A O 1
ATOM 744 N N . SER A 1 105 ? -15.369 15.785 27.824 1.00 51.69 105 SER A N 1
ATOM 745 C CA . SER A 1 105 ? -14.743 16.938 28.462 1.00 51.69 105 SER A CA 1
ATOM 746 C C . SER A 1 105 ? -14.527 18.012 27.401 1.00 51.69 105 SER A C 1
ATOM 748 O O . SER A 1 105 ? -13.778 17.788 26.448 1.00 51.69 105 SER A O 1
ATOM 750 N N . SER A 1 106 ? -15.180 19.165 27.550 1.00 45.75 106 SER A N 1
ATOM 751 C CA . SER A 1 106 ? -14.865 20.342 26.751 1.00 45.75 106 SER A CA 1
ATOM 752 C C . SER A 1 106 ? -13.428 20.742 27.085 1.00 45.75 106 SER A C 1
ATOM 754 O O . SER A 1 106 ? -13.177 21.366 28.119 1.00 45.75 106 SER A O 1
ATOM 756 N N . GLY A 1 107 ? -12.484 20.305 26.254 1.00 41.25 107 GLY A N 1
ATOM 757 C CA . GLY A 1 107 ? -11.099 20.743 26.317 1.00 41.25 107 GLY A CA 1
ATOM 758 C C . GLY A 1 107 ? -11.060 22.260 26.165 1.00 41.25 107 GLY A C 1
ATOM 759 O O . GLY A 1 107 ? -11.582 22.798 25.188 1.00 41.25 107 GLY A O 1
ATOM 760 N N . ARG A 1 108 ? -10.512 22.925 27.179 1.00 35.34 108 ARG A N 1
ATOM 761 C CA . ARG A 1 108 ? -10.015 24.297 27.096 1.00 35.34 108 ARG A CA 1
ATOM 762 C C . ARG A 1 108 ? -8.588 24.280 26.578 1.00 35.34 108 ARG A C 1
ATOM 764 O O . ARG A 1 108 ? -7.868 23.324 26.942 1.00 35.34 108 ARG A O 1
#

Radius of gyration: 26.45 Å; chains: 1; bounding box: 57×32×73 Å

Foldseek 3Di:
DDPDDDDDDLVVLLVQLVVLLPDDDQDDQPQDDQPDDDPVSVVVSVVVSVVSVVVSVVVVVSSVVSNVVSVVSNVVSVVVVVVVVLVVVQVVCCVVPVDDGDDDPPDD

pLDDT: mean 83.46, std 15.37, range [35.34, 96.44]

Secondary structure (DSSP, 8-state):
--PPP----HHHHHHHHHHHH-PPPPP----PPPSSSSHHHHHHHHHHHHHHHHHHHHHHHHHHHHHHHHHHHHHHHHHHHHHHHHHHHHHHHHHHH-PPP-PPP---